Protein AF-A0A095Z3H2-F1 (afdb_monomer)

pLDDT: mean 83.35, std 12.94, range [44.88, 96.31]

Solvent-accessible surface area (backbone atoms only — not comparable to full-atom values): 5598 Å² total; per-residue (Å²): 133,89,87,75,60,80,89,75,53,52,74,70,56,50,52,50,49,53,48,51,51,51,53,60,51,66,71,57,73,70,40,39,52,88,78,50,71,77,64,49,61,56,102,84,32,67,41,20,63,66,22,40,36,30,27,77,90,70,50,75,43,60,24,29,44,39,94,90,45,42,31,33,84,86,73,45,78,54,74,63,66,46,28,34,37,80,60,78,83,76,86,127

Structure (mmCIF, N/CA/C/O backbone):
data_AF-A0A095Z3H2-F1
#
_entry.id   AF-A0A095Z3H2-F1
#
loop_
_atom_site.group_PDB
_atom_site.id
_atom_site.type_symbol
_atom_site.label_atom_id
_atom_site.label_alt_id
_atom_site.label_comp_id
_atom_site.label_asym_id
_atom_site.label_entity_id
_atom_site.label_seq_id
_atom_site.pdbx_PDB_ins_code
_atom_site.Cartn_x
_atom_site.Cartn_y
_atom_site.Cartn_z
_atom_site.occupancy
_atom_site.B_iso_or_equiv
_atom_site.auth_seq_id
_atom_site.auth_comp_id
_atom_site.auth_asym_id
_atom_site.auth_atom_id
_atom_site.pd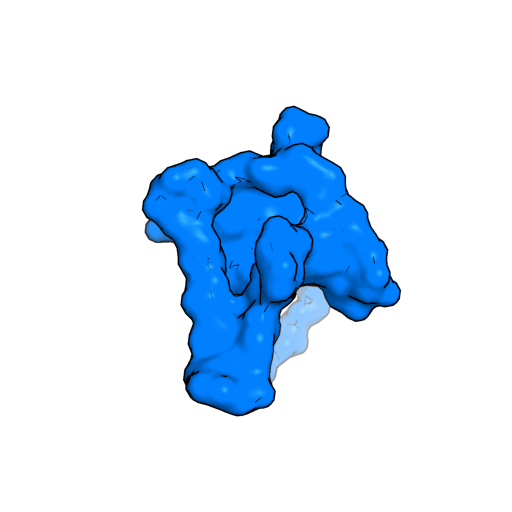bx_PDB_model_num
ATOM 1 N N . MET A 1 1 ? -22.437 -15.250 8.294 1.00 46.91 1 MET A N 1
ATOM 2 C CA . MET A 1 1 ? -21.987 -13.998 8.934 1.00 46.91 1 MET A CA 1
ATOM 3 C C . MET A 1 1 ? -23.204 -13.186 9.372 1.00 46.91 1 MET A C 1
ATOM 5 O O . MET A 1 1 ? -24.111 -13.013 8.569 1.00 46.91 1 MET A O 1
ATOM 9 N N . ASN A 1 2 ? -23.293 -12.780 10.643 1.00 53.00 2 ASN A N 1
ATOM 10 C CA . ASN A 1 2 ? -24.440 -12.025 11.165 1.00 53.00 2 ASN A CA 1
ATOM 11 C C . ASN A 1 2 ? -24.117 -10.529 11.035 1.00 53.00 2 ASN A C 1
ATOM 13 O O . ASN A 1 2 ? -23.360 -9.992 11.838 1.00 53.00 2 ASN A O 1
ATOM 17 N N . ILE A 1 3 ? -24.593 -9.895 9.965 1.00 65.75 3 ILE A N 1
ATOM 18 C CA . ILE A 1 3 ? -24.256 -8.502 9.650 1.00 65.75 3 ILE A CA 1
ATOM 19 C C . ILE A 1 3 ? -25.104 -7.592 10.546 1.00 65.75 3 ILE A C 1
ATOM 21 O O . ILE A 1 3 ? -26.321 -7.517 10.379 1.00 65.75 3 ILE A O 1
ATOM 25 N N . ARG A 1 4 ? -24.462 -6.924 11.509 1.00 79.12 4 ARG A N 1
ATOM 26 C CA . ARG A 1 4 ? -25.065 -5.858 12.325 1.00 79.12 4 ARG A CA 1
ATOM 27 C C . ARG A 1 4 ? -24.770 -4.508 11.696 1.00 79.12 4 ARG A C 1
ATOM 29 O O . ARG A 1 4 ? -23.692 -4.317 11.133 1.00 79.12 4 ARG A O 1
ATOM 36 N N . LYS A 1 5 ? -25.703 -3.566 11.790 1.00 84.94 5 LYS A N 1
ATOM 37 C CA . LYS A 1 5 ? -25.446 -2.210 11.310 1.00 84.94 5 LYS A CA 1
ATOM 38 C C . LYS A 1 5 ? -24.611 -1.450 12.335 1.00 84.94 5 LYS A C 1
ATOM 40 O O . LYS A 1 5 ? -24.712 -1.709 13.528 1.00 84.94 5 LYS A O 1
ATOM 45 N N . LEU A 1 6 ? -23.838 -0.465 11.874 1.00 81.50 6 LEU A N 1
ATOM 46 C CA . LEU A 1 6 ? -23.042 0.416 12.744 1.00 81.50 6 LEU A CA 1
ATOM 47 C C . LEU A 1 6 ? -23.886 1.086 13.843 1.00 81.50 6 LEU A C 1
ATOM 49 O O . LEU A 1 6 ? -23.413 1.253 14.961 1.00 81.50 6 LEU A O 1
ATOM 53 N N . GLU A 1 7 ? -25.141 1.421 13.532 1.00 88.75 7 GLU A N 1
ATOM 54 C CA . GLU A 1 7 ? -26.104 2.032 14.459 1.00 88.75 7 GLU A CA 1
ATOM 55 C C . GLU A 1 7 ? -26.536 1.119 15.619 1.00 88.75 7 GLU A C 1
ATOM 57 O O . GLU A 1 7 ? -27.042 1.616 16.623 1.00 88.75 7 GLU A O 1
ATOM 62 N N . ASP A 1 8 ? -26.299 -0.191 15.510 1.00 91.88 8 ASP A N 1
ATOM 63 C CA . ASP A 1 8 ? -26.678 -1.176 16.526 1.00 91.88 8 ASP A CA 1
ATOM 64 C C . ASP A 1 8 ? -25.602 -1.364 17.612 1.00 91.88 8 ASP A C 1
ATOM 66 O O . ASP A 1 8 ? -25.839 -2.076 18.590 1.00 91.88 8 ASP A O 1
ATOM 70 N N . PHE A 1 9 ? -24.416 -0.766 17.450 1.00 89.12 9 PHE A N 1
ATOM 71 C CA . PHE A 1 9 ? -23.307 -0.916 18.392 1.00 89.12 9 PHE A CA 1
ATOM 72 C C . PHE A 1 9 ? -23.330 0.170 19.469 1.00 89.12 9 PHE A C 1
ATOM 74 O O . PHE A 1 9 ? -23.461 1.364 19.188 1.00 89.12 9 PHE A O 1
ATOM 81 N N . SER A 1 10 ? -23.132 -0.236 20.722 1.00 93.75 10 SER A N 1
ATOM 82 C CA . SER A 1 10 ? -22.824 0.698 21.803 1.00 93.75 10 SER A CA 1
ATOM 83 C C . SER A 1 10 ? -21.464 1.369 21.586 1.00 93.75 10 SER A C 1
ATOM 85 O O . SER A 1 10 ? -20.598 0.881 20.855 1.00 93.75 10 SER A O 1
ATOM 87 N N . LYS A 1 11 ? -21.241 2.498 22.265 1.00 93.06 11 LYS A N 1
ATOM 88 C CA . LYS A 1 11 ? -19.957 3.207 22.226 1.00 93.06 11 LYS A CA 1
ATOM 89 C C . LYS A 1 11 ? -18.805 2.304 22.679 1.00 93.06 11 LYS A C 1
ATOM 91 O O . LYS A 1 11 ? -17.726 2.357 22.098 1.00 93.06 11 LYS A O 1
ATOM 96 N N . GLU A 1 12 ? -19.030 1.495 23.709 1.00 95.62 12 GLU A N 1
ATOM 97 C CA . GLU A 1 12 ? -18.048 0.560 24.252 1.00 95.62 12 GLU A CA 1
ATOM 98 C C . GLU A 1 12 ? -17.699 -0.538 23.237 1.00 95.62 12 GLU A C 1
ATOM 100 O O . GLU A 1 12 ? -16.519 -0.825 23.041 1.00 95.62 12 GLU A O 1
ATOM 105 N N . GLU A 1 13 ? -18.693 -1.091 22.534 1.00 91.94 13 GLU A N 1
ATOM 106 C CA . GLU A 1 13 ? -18.465 -2.081 21.473 1.00 91.94 13 GLU A CA 1
ATOM 107 C C . GLU A 1 13 ? -17.718 -1.481 20.274 1.00 91.94 13 GLU A C 1
ATOM 109 O O . GLU A 1 13 ? -16.809 -2.116 19.745 1.00 91.94 13 GLU A O 1
ATOM 114 N N . LEU A 1 14 ? -18.034 -0.243 19.877 1.00 88.75 14 LEU A N 1
ATOM 115 C CA . LEU A 1 14 ? -17.295 0.461 18.822 1.00 88.75 14 LEU A CA 1
ATOM 116 C C . LEU A 1 14 ? -15.831 0.698 19.208 1.00 88.75 14 LEU A C 1
ATOM 118 O O . LEU A 1 14 ? -14.943 0.551 18.373 1.00 88.75 14 LEU A O 1
ATOM 122 N N . ILE A 1 15 ? -15.557 1.052 20.468 1.00 89.44 15 ILE A N 1
ATOM 123 C CA . ILE A 1 15 ? -14.183 1.233 20.955 1.00 89.44 15 ILE A CA 1
ATOM 124 C C . ILE A 1 15 ? -13.408 -0.084 20.890 1.00 89.44 15 ILE A C 1
ATOM 126 O O . ILE A 1 15 ? -12.252 -0.076 20.469 1.00 89.44 15 ILE A O 1
ATOM 130 N N . GLU A 1 16 ? -14.017 -1.198 21.296 1.00 89.44 16 GLU A N 1
ATOM 131 C CA . GLU A 1 16 ? -13.363 -2.508 21.217 1.00 89.44 16 GLU A CA 1
ATOM 132 C C . GLU A 1 16 ? -13.138 -2.960 19.774 1.00 89.44 16 GLU A C 1
ATOM 134 O O . GLU A 1 16 ? -12.042 -3.418 19.460 1.00 89.44 16 GLU A O 1
ATOM 139 N N . LEU A 1 17 ? -14.093 -2.729 18.870 1.00 85.62 17 LEU A N 1
ATOM 140 C CA . LEU A 1 17 ? -13.898 -2.978 17.439 1.00 85.62 17 LEU A CA 1
ATOM 141 C C . LEU A 1 17 ? -12.729 -2.163 16.878 1.00 85.62 17 LEU A C 1
ATOM 143 O O . LEU A 1 17 ? -11.840 -2.717 16.245 1.00 85.62 17 LEU A O 1
ATOM 147 N N . ILE A 1 18 ? -12.666 -0.861 17.171 1.00 83.00 18 ILE A N 1
ATOM 148 C CA . ILE A 1 18 ? -11.562 -0.004 16.713 1.00 83.00 18 ILE A CA 1
ATOM 149 C C . ILE A 1 18 ? -10.217 -0.491 17.264 1.00 83.00 18 ILE A C 1
ATOM 151 O O . ILE A 1 18 ? -9.209 -0.423 16.565 1.00 83.00 18 ILE A O 1
ATOM 155 N N . LYS A 1 19 ? -10.162 -0.964 18.514 1.00 80.69 19 LYS A N 1
ATOM 156 C CA . LYS A 1 19 ? -8.929 -1.523 19.086 1.00 80.69 19 LYS A CA 1
ATOM 157 C C . LYS A 1 19 ? -8.511 -2.807 18.380 1.00 80.69 19 LYS A C 1
ATOM 159 O O . LYS A 1 19 ? -7.340 -2.922 18.040 1.00 80.69 19 LYS A O 1
ATOM 164 N N . GLN A 1 20 ? -9.450 -3.723 18.152 1.00 80.75 20 GLN A N 1
ATOM 165 C CA . GLN A 1 20 ? -9.197 -4.982 17.452 1.00 80.75 20 GLN A CA 1
ATOM 166 C C . GLN A 1 20 ? -8.695 -4.731 16.030 1.00 80.75 20 GLN A C 1
ATOM 168 O O . GLN A 1 20 ? -7.665 -5.278 15.651 1.00 80.75 20 GLN A O 1
ATOM 173 N N . GLU A 1 21 ? -9.340 -3.827 15.291 1.00 75.44 21 GLU A N 1
ATOM 174 C CA . GLU A 1 21 ? -8.893 -3.410 13.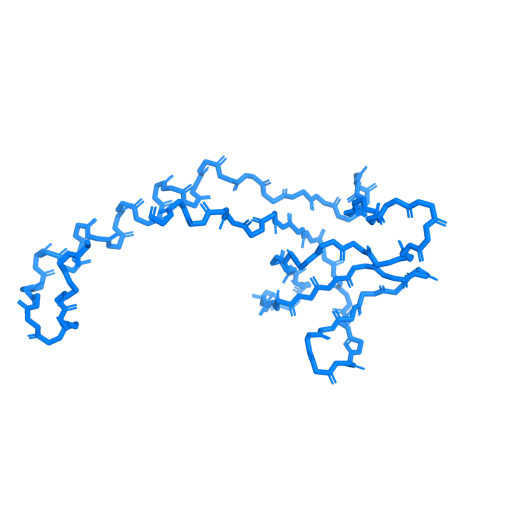957 1.00 75.44 21 GLU A CA 1
ATOM 175 C C . GLU A 1 21 ? -7.504 -2.765 14.003 1.00 75.44 21 GLU A C 1
ATOM 177 O O . GLU A 1 21 ? -6.629 -3.099 13.213 1.00 75.44 21 GLU A O 1
ATOM 182 N N . ARG A 1 22 ? -7.240 -1.879 14.973 1.00 71.56 22 ARG A N 1
ATOM 183 C CA . ARG A 1 22 ? -5.905 -1.281 15.139 1.00 71.56 22 ARG A CA 1
ATOM 184 C C . ARG A 1 22 ? -4.832 -2.316 15.445 1.00 71.56 22 ARG A C 1
ATOM 186 O O . ARG A 1 22 ? -3.710 -2.152 14.982 1.00 71.56 22 ARG A O 1
ATOM 193 N N . GLU A 1 23 ? -5.142 -3.328 16.244 1.00 73.56 23 GLU A N 1
ATOM 194 C CA . GLU A 1 23 ? -4.205 -4.391 16.600 1.00 73.56 23 GLU A CA 1
ATOM 195 C C . GLU A 1 23 ? -3.972 -5.349 15.426 1.00 73.56 23 GLU A C 1
ATOM 197 O O . GLU A 1 23 ? -2.828 -5.720 15.174 1.00 73.56 23 GLU A O 1
ATOM 202 N N . ALA A 1 24 ? -5.013 -5.661 14.649 1.00 68.56 24 ALA A N 1
ATOM 203 C CA . ALA A 1 24 ? -4.895 -6.396 13.393 1.00 68.56 24 ALA A CA 1
ATOM 204 C C . ALA A 1 24 ? -4.035 -5.627 12.374 1.00 68.56 24 ALA A C 1
ATOM 206 O O . ALA A 1 24 ? -3.091 -6.183 11.816 1.00 68.56 24 ALA A O 1
ATOM 207 N N . CYS A 1 25 ? -4.273 -4.323 12.211 1.00 64.88 25 CYS A N 1
ATOM 208 C CA . CYS A 1 25 ? -3.456 -3.458 11.362 1.00 64.88 25 CYS A CA 1
ATOM 209 C C . CYS A 1 25 ? -2.021 -3.296 11.884 1.00 64.88 25 CYS A C 1
ATOM 211 O O . CYS A 1 25 ? -1.101 -3.182 11.086 1.00 64.88 25 CYS A O 1
ATOM 213 N N . ALA A 1 26 ? -1.794 -3.310 13.203 1.00 63.75 26 ALA A N 1
ATOM 214 C CA . ALA A 1 26 ? -0.452 -3.201 13.784 1.00 63.75 26 ALA A CA 1
ATOM 215 C C . ALA A 1 26 ? 0.431 -4.429 13.506 1.00 63.75 26 ALA A C 1
ATOM 217 O O . ALA A 1 26 ? 1.654 -4.332 13.604 1.00 63.75 26 ALA A O 1
ATOM 218 N N . GLN A 1 27 ? -0.169 -5.574 13.170 1.00 67.56 27 GLN A N 1
ATOM 219 C CA . GLN A 1 27 ? 0.572 -6.759 12.734 1.00 67.56 27 GLN A CA 1
ATOM 220 C C . GLN A 1 27 ? 1.055 -6.642 11.282 1.00 67.56 27 GLN A C 1
ATOM 222 O O . GLN A 1 27 ? 1.989 -7.344 10.893 1.00 67.56 27 GLN A O 1
ATOM 227 N N . LEU A 1 28 ? 0.459 -5.747 10.491 1.00 72.75 28 LEU A N 1
ATOM 228 C CA . LEU A 1 28 ? 0.864 -5.471 9.122 1.00 72.75 28 LEU A CA 1
ATOM 229 C C . LEU A 1 28 ? 1.896 -4.339 9.127 1.00 72.75 28 LEU A C 1
ATOM 231 O O . LEU A 1 28 ? 1.582 -3.185 9.406 1.00 72.75 28 LEU A O 1
ATOM 235 N N . VAL A 1 29 ? 3.150 -4.676 8.831 1.00 82.19 29 VAL A N 1
ATOM 236 C CA . VAL A 1 29 ? 4.234 -3.692 8.715 1.00 82.19 29 VAL A CA 1
ATOM 237 C C . VAL A 1 29 ? 4.264 -3.172 7.276 1.00 82.19 29 VAL A C 1
ATOM 239 O O . VAL A 1 29 ? 4.494 -3.978 6.372 1.00 82.19 29 VAL A O 1
ATOM 242 N N . PRO A 1 30 ? 4.033 -1.863 7.039 1.00 87.94 30 PRO A N 1
ATOM 243 C CA . PRO A 1 30 ? 4.157 -1.281 5.709 1.00 87.94 30 PRO A CA 1
ATOM 244 C C . PRO A 1 30 ? 5.550 -1.516 5.135 1.00 87.94 30 PRO A C 1
ATOM 246 O O . PRO A 1 30 ? 6.555 -1.318 5.818 1.00 87.94 30 PRO A O 1
ATOM 249 N N . ILE A 1 31 ? 5.601 -1.927 3.875 1.00 91.12 31 ILE A N 1
ATOM 250 C CA . ILE A 1 31 ? 6.833 -2.253 3.161 1.00 91.12 31 ILE A CA 1
ATOM 251 C C . ILE A 1 31 ? 7.246 -1.027 2.363 1.00 91.12 31 ILE A C 1
ATOM 253 O O . ILE A 1 31 ? 6.437 -0.502 1.601 1.00 91.12 31 ILE A O 1
ATOM 257 N N . SER A 1 32 ? 8.482 -0.558 2.537 1.00 93.88 32 SER A N 1
ATOM 258 C CA . SER A 1 32 ? 8.986 0.583 1.767 1.00 93.88 32 SER A CA 1
ATOM 259 C C . SER A 1 32 ? 9.061 0.244 0.277 1.00 93.88 32 SER A C 1
ATOM 261 O O . SER A 1 32 ? 9.513 -0.844 -0.091 1.00 93.88 32 SER A O 1
ATOM 263 N N . VAL A 1 33 ? 8.674 1.190 -0.584 1.00 93.62 33 VAL A N 1
ATOM 264 C CA . VAL A 1 33 ? 8.794 1.034 -2.046 1.00 93.62 33 VAL A CA 1
ATOM 265 C C . VAL A 1 33 ? 10.250 0.890 -2.504 1.00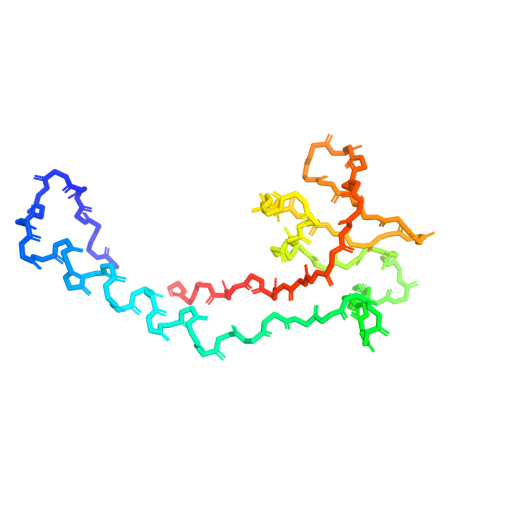 93.62 33 VAL A C 1
ATOM 267 O O . VAL A 1 33 ? 10.502 0.262 -3.530 1.00 93.62 33 VAL A O 1
ATOM 270 N N . ASP A 1 34 ? 11.202 1.413 -1.724 1.00 91.81 34 ASP A N 1
ATOM 271 C CA . ASP A 1 34 ? 12.642 1.274 -1.976 1.00 91.81 34 ASP A CA 1
ATOM 272 C C . ASP A 1 34 ? 13.167 -0.112 -1.580 1.00 91.81 34 ASP A C 1
ATOM 274 O O . ASP A 1 34 ? 14.158 -0.595 -2.130 1.00 91.81 34 ASP A O 1
ATOM 278 N N . GLU A 1 35 ? 12.523 -0.751 -0.599 1.00 90.94 35 GLU A N 1
ATOM 279 C CA . GLU A 1 35 ? 12.878 -2.098 -0.152 1.00 90.94 35 GLU A CA 1
ATOM 280 C C . GLU A 1 35 ? 12.361 -3.142 -1.138 1.00 90.94 35 GLU A C 1
ATOM 282 O O . GLU A 1 35 ? 13.095 -4.051 -1.538 1.00 90.94 35 GLU A O 1
ATOM 287 N N . ARG A 1 36 ? 11.082 -3.030 -1.515 1.00 90.00 36 ARG A N 1
ATOM 288 C CA . ARG A 1 36 ? 10.418 -3.996 -2.384 1.00 90.00 36 ARG A CA 1
ATOM 289 C C . ARG A 1 36 ? 9.171 -3.398 -3.019 1.00 90.00 36 ARG A C 1
ATOM 291 O O . ARG A 1 36 ? 8.396 -2.717 -2.356 1.00 90.00 36 ARG A O 1
ATOM 298 N N . LEU A 1 37 ? 8.922 -3.762 -4.272 1.00 90.81 37 LEU A N 1
ATOM 299 C CA . LEU A 1 37 ? 7.679 -3.459 -4.983 1.00 90.81 37 LEU A CA 1
ATOM 300 C C . LEU A 1 37 ? 6.713 -4.657 -4.914 1.00 90.81 37 LEU A C 1
ATOM 302 O O . LEU A 1 37 ? 7.182 -5.797 -4.815 1.00 90.81 37 LEU A O 1
ATOM 306 N N . PRO A 1 38 ? 5.388 -4.438 -4.967 1.00 89.50 38 PRO A N 1
ATOM 307 C CA . PRO A 1 38 ? 4.420 -5.522 -5.087 1.00 89.50 38 PRO A CA 1
ATOM 308 C C . PRO A 1 38 ? 4.715 -6.388 -6.319 1.00 89.50 38 PRO A C 1
ATOM 310 O O . PRO A 1 38 ? 5.085 -5.879 -7.379 1.00 89.50 38 PRO A O 1
ATOM 313 N N . GLU A 1 39 ? 4.572 -7.703 -6.182 1.00 81.94 39 GLU A N 1
ATOM 314 C CA . GLU A 1 39 ? 4.860 -8.633 -7.275 1.00 81.94 39 GLU A CA 1
ATOM 315 C C . GLU A 1 39 ? 3.746 -8.598 -8.323 1.00 81.94 39 GLU A C 1
ATOM 317 O O . GLU A 1 39 ? 2.563 -8.580 -7.989 1.00 81.94 39 GLU A O 1
ATOM 322 N N . ALA A 1 40 ? 4.132 -8.597 -9.600 1.00 69.25 40 ALA A N 1
ATOM 323 C CA . ALA A 1 40 ? 3.191 -8.706 -10.705 1.00 69.25 40 ALA A CA 1
ATOM 324 C C . ALA A 1 40 ? 2.562 -10.109 -10.748 1.00 69.25 40 ALA A C 1
ATOM 326 O O . ALA A 1 40 ? 3.244 -11.114 -10.520 1.00 69.25 40 ALA A O 1
ATOM 327 N N . MET A 1 41 ? 1.277 -10.183 -11.098 1.00 59.47 41 MET A N 1
ATOM 328 C CA . MET A 1 41 ? 0.502 -11.424 -11.179 1.00 59.47 41 MET A CA 1
ATOM 329 C C . MET A 1 41 ? 0.879 -12.270 -12.416 1.00 59.47 41 MET A C 1
ATOM 331 O O . MET A 1 41 ? 0.113 -12.452 -13.365 1.00 59.47 41 MET A O 1
ATOM 335 N N . GLY A 1 42 ? 2.086 -12.839 -12.390 1.00 54.56 42 GLY A N 1
ATOM 336 C CA . GLY A 1 42 ? 2.584 -13.817 -13.358 1.00 54.56 42 GLY A CA 1
ATOM 337 C C . GLY A 1 42 ? 3.014 -13.248 -14.718 1.00 54.56 42 GLY A C 1
ATOM 338 O O . GLY A 1 42 ? 2.874 -12.069 -15.020 1.00 54.56 42 GLY A O 1
ATOM 339 N N . GLU A 1 43 ? 3.530 -14.123 -15.590 1.00 54.84 43 GLU A N 1
ATOM 340 C CA . GLU A 1 43 ? 4.185 -13.759 -16.867 1.00 54.84 43 GLU A CA 1
ATOM 341 C C . GLU A 1 43 ? 3.301 -12.997 -17.879 1.00 54.84 43 GLU A C 1
ATOM 343 O O . GLU A 1 43 ? 3.801 -12.519 -18.897 1.00 54.84 43 GLU A O 1
ATOM 348 N N . ARG A 1 44 ? 1.983 -12.911 -17.649 1.00 56.69 44 ARG A N 1
ATOM 349 C CA . ARG A 1 44 ? 1.011 -12.305 -18.579 1.00 56.69 44 ARG A CA 1
ATOM 350 C C . ARG A 1 44 ? 0.279 -11.083 -18.034 1.00 56.69 44 ARG A C 1
ATOM 352 O O . ARG A 1 44 ? -0.427 -10.449 -18.816 1.00 56.69 44 ARG A O 1
ATOM 359 N N . ASN A 1 45 ? 0.426 -10.757 -16.751 1.00 63.12 45 ASN A N 1
ATOM 360 C CA . ASN A 1 45 ? -0.170 -9.563 -16.167 1.00 63.12 45 ASN A CA 1
ATOM 361 C C . ASN A 1 45 ? 0.949 -8.694 -15.577 1.00 63.12 45 ASN A C 1
ATOM 363 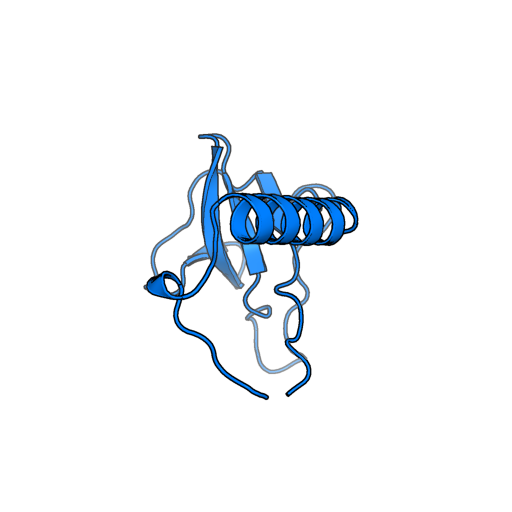O O . ASN A 1 45 ? 1.540 -9.088 -14.577 1.00 63.12 45 ASN A O 1
ATOM 367 N N . PRO A 1 46 ? 1.272 -7.535 -16.181 1.00 69.62 46 PRO A N 1
ATOM 368 C CA . PRO A 1 46 ? 2.287 -6.640 -15.634 1.00 69.62 46 PRO A CA 1
ATOM 369 C C . PRO A 1 46 ? 1.815 -5.922 -14.359 1.00 69.62 46 PRO A C 1
ATOM 371 O O . PRO A 1 46 ? 2.580 -5.132 -13.813 1.00 69.62 46 PRO A O 1
ATOM 374 N N . TRP A 1 47 ? 0.567 -6.139 -13.930 1.00 79.44 47 TRP A N 1
ATOM 375 C CA . TRP A 1 47 ? -0.027 -5.520 -12.750 1.00 79.44 47 TRP A CA 1
ATOM 376 C C . TRP A 1 47 ? 0.208 -6.378 -11.518 1.00 79.44 47 TRP A C 1
ATOM 378 O O . TRP A 1 47 ? 0.014 -7.599 -11.555 1.00 79.44 47 TRP A O 1
ATOM 388 N N . SER A 1 48 ? 0.601 -5.725 -10.429 1.00 85.19 48 SER A N 1
ATOM 389 C CA . SER A 1 48 ? 0.457 -6.312 -9.104 1.00 85.19 48 SER A CA 1
ATOM 390 C C . SER A 1 48 ? -1.010 -6.441 -8.710 1.00 85.19 48 SER A C 1
ATOM 392 O O . SER A 1 48 ? -1.890 -5.844 -9.332 1.00 85.19 48 SER A O 1
ATOM 394 N N . ASP A 1 49 ? -1.253 -7.172 -7.627 1.00 86.81 49 ASP A N 1
ATOM 395 C CA . ASP A 1 49 ? -2.510 -7.048 -6.896 1.00 86.81 49 ASP A CA 1
ATOM 396 C C . ASP A 1 49 ? -2.709 -5.635 -6.354 1.00 86.81 49 ASP A C 1
ATOM 398 O O . ASP A 1 49 ? -1.749 -4.866 -6.191 1.00 86.81 49 ASP A O 1
ATOM 402 N N . ASP A 1 50 ? -3.969 -5.329 -6.050 1.00 89.38 50 ASP A N 1
ATOM 403 C CA . ASP A 1 50 ? -4.328 -4.126 -5.320 1.00 89.38 50 ASP A CA 1
ATOM 404 C C . ASP A 1 50 ? -3.727 -4.185 -3.912 1.00 89.38 50 ASP A C 1
ATOM 406 O O . ASP A 1 50 ? -3.867 -5.154 -3.159 1.00 89.38 50 ASP A O 1
ATOM 410 N N . VAL A 1 51 ? -3.056 -3.101 -3.555 1.00 91.50 51 VAL A N 1
ATOM 411 C CA . VAL A 1 51 ? -2.427 -2.880 -2.261 1.00 91.50 51 VAL A CA 1
ATOM 412 C C . VAL A 1 51 ? -2.887 -1.539 -1.703 1.00 91.50 51 VAL A C 1
ATOM 414 O O . VAL A 1 51 ? -3.356 -0.656 -2.425 1.00 91.50 51 VAL A O 1
ATOM 417 N N . ILE A 1 52 ? -2.746 -1.370 -0.393 1.00 92.69 52 ILE A N 1
ATOM 418 C CA . ILE A 1 52 ? -2.876 -0.061 0.242 1.00 92.69 52 ILE A CA 1
ATOM 419 C C . ILE A 1 52 ? -1.533 0.647 0.081 1.00 92.69 52 ILE A C 1
ATOM 421 O O . ILE A 1 52 ? -0.523 0.148 0.567 1.00 92.69 52 ILE A O 1
ATOM 425 N N . VAL A 1 53 ? -1.513 1.796 -0.584 1.00 94.75 53 VAL A N 1
ATOM 426 C CA . VAL A 1 53 ? -0.319 2.609 -0.846 1.00 94.75 53 VAL A CA 1
ATOM 427 C C . VAL A 1 53 ? -0.352 3.844 0.039 1.00 94.75 53 VAL A C 1
ATOM 429 O O . VAL A 1 53 ? -1.370 4.526 0.091 1.00 94.75 53 VAL A O 1
ATOM 432 N N . TYR A 1 54 ? 0.757 4.147 0.706 1.00 94.44 54 TYR A N 1
ATOM 433 C CA . TYR A 1 54 ? 0.946 5.350 1.515 1.00 94.44 54 TYR A CA 1
ATOM 434 C C . TYR A 1 54 ? 1.849 6.338 0.791 1.00 94.44 54 TYR A C 1
ATOM 436 O O . TYR A 1 54 ? 2.911 5.954 0.297 1.00 94.44 54 TYR A O 1
ATOM 444 N N . THR A 1 55 ? 1.481 7.613 0.786 1.00 95.56 55 THR A N 1
ATOM 445 C CA . THR A 1 55 ? 2.252 8.684 0.142 1.00 95.56 55 THR A CA 1
ATOM 446 C C . THR A 1 55 ? 3.025 9.522 1.160 1.00 95.56 55 THR A C 1
ATOM 448 O O . THR A 1 55 ? 2.769 9.475 2.365 1.00 95.56 55 THR 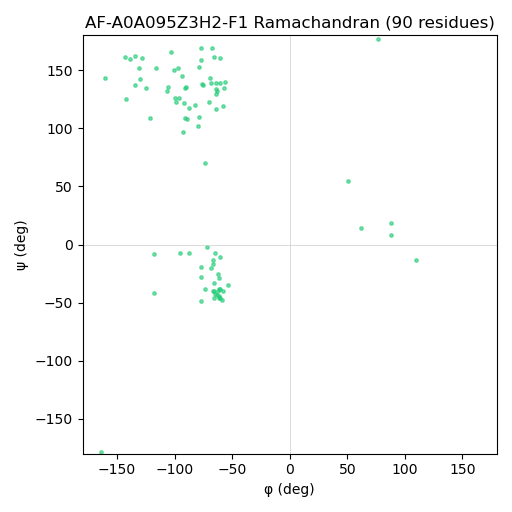A O 1
ATOM 451 N N . GLU A 1 56 ? 3.977 10.324 0.683 1.00 94.69 56 GLU A N 1
ATOM 452 C CA . GLU A 1 56 ? 4.740 11.259 1.523 1.00 94.69 56 GLU A CA 1
ATOM 453 C C . GLU A 1 56 ? 3.848 12.323 2.194 1.00 94.69 56 GLU A C 1
ATOM 455 O O . GLU A 1 56 ? 4.143 12.767 3.305 1.00 94.69 56 GLU A O 1
ATOM 460 N N . SER A 1 57 ? 2.720 12.694 1.570 1.00 93.19 57 SER A N 1
ATOM 461 C CA . SER A 1 57 ? 1.728 13.605 2.165 1.00 93.19 57 SER A CA 1
ATOM 462 C C . SER A 1 57 ? 1.008 13.008 3.380 1.00 93.19 57 SER A C 1
ATOM 464 O O . SER A 1 57 ? 0.371 13.747 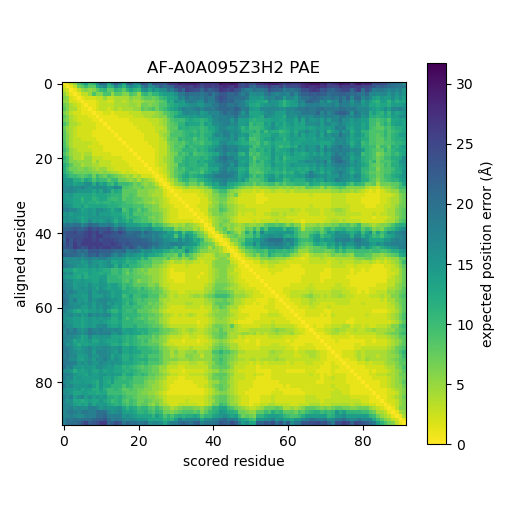4.133 1.00 93.19 57 SER A O 1
ATOM 466 N N . GLY A 1 58 ? 1.129 11.694 3.599 1.00 89.19 58 GLY A N 1
ATOM 467 C CA . GLY A 1 58 ? 0.405 10.948 4.624 1.00 89.19 58 GLY A CA 1
ATOM 468 C C . GLY A 1 58 ? -0.960 10.436 4.162 1.00 89.19 58 GLY A C 1
ATOM 469 O O . GLY A 1 58 ? -1.711 9.913 4.988 1.00 89.19 58 GLY A O 1
ATOM 470 N N . ASP A 1 59 ? -1.281 10.568 2.872 1.00 89.94 59 ASP A N 1
ATOM 471 C CA . ASP A 1 59 ? -2.492 9.998 2.287 1.00 89.94 59 ASP A CA 1
ATOM 472 C C . ASP A 1 59 ? -2.330 8.488 2.064 1.00 89.94 59 ASP A C 1
ATOM 474 O O . ASP A 1 59 ? -1.217 7.951 2.008 1.00 89.94 59 ASP A O 1
ATOM 478 N N . CYS A 1 60 ? -3.461 7.788 1.954 1.00 91.19 60 CYS A N 1
ATOM 479 C CA . CYS A 1 60 ? -3.477 6.385 1.563 1.00 91.19 60 CYS A CA 1
ATOM 480 C C . CYS A 1 60 ? -4.477 6.121 0.437 1.00 91.19 60 CYS A C 1
ATOM 482 O O . CYS A 1 60 ? -5.570 6.689 0.401 1.00 91.19 60 CYS A O 1
ATOM 484 N N . HIS A 1 61 ? -4.084 5.238 -0.476 1.00 92.81 61 HIS A N 1
ATOM 485 C CA . HIS A 1 61 ? -4.823 4.894 -1.684 1.00 92.81 61 HIS A CA 1
ATOM 486 C C . HIS A 1 61 ? -4.925 3.379 -1.817 1.00 92.81 61 HIS A C 1
ATOM 488 O O . HIS A 1 61 ? -4.041 2.654 -1.372 1.00 92.81 61 HIS A O 1
ATOM 494 N N . VAL A 1 62 ? -5.979 2.903 -2.476 1.00 93.69 62 VAL A N 1
ATOM 495 C CA . VAL A 1 62 ? -5.988 1.551 -3.046 1.00 93.69 62 VAL A CA 1
ATOM 496 C C . VAL A 1 62 ? -5.497 1.660 -4.485 1.00 93.69 62 VAL A C 1
ATOM 498 O O . VAL A 1 62 ? -6.086 2.411 -5.272 1.00 93.69 62 VAL A O 1
ATOM 501 N N . GLY A 1 63 ? -4.423 0.942 -4.806 1.00 93.50 63 GLY A N 1
ATOM 502 C CA . GLY A 1 63 ? -3.798 0.970 -6.125 1.00 93.50 63 GLY A CA 1
ATOM 503 C C . GLY A 1 63 ? -2.846 -0.196 -6.363 1.00 93.50 63 GLY A C 1
ATOM 504 O O . GLY A 1 63 ? -2.668 -1.051 -5.497 1.00 93.50 63 GLY A O 1
ATOM 505 N N . CYS A 1 64 ? -2.219 -0.217 -7.535 1.00 93.44 64 CYS A N 1
ATOM 506 C CA . CYS A 1 64 ? -1.310 -1.272 -7.967 1.00 93.44 64 CYS A CA 1
ATOM 507 C C . CYS A 1 64 ? -0.032 -0.693 -8.590 1.00 93.44 64 CYS A C 1
ATOM 509 O O . CYS A 1 64 ? 0.027 0.477 -8.980 1.00 93.44 64 CYS A O 1
ATOM 511 N N . PHE A 1 65 ? 1.005 -1.523 -8.673 1.00 92.56 65 PHE A N 1
ATOM 512 C CA . PHE A 1 65 ? 2.245 -1.193 -9.362 1.00 92.56 65 PHE A CA 1
ATOM 513 C C . PHE A 1 65 ? 2.254 -1.833 -10.754 1.00 92.56 65 PHE A C 1
ATOM 515 O O . PHE A 1 65 ? 2.071 -3.045 -10.899 1.00 92.56 65 PHE A O 1
ATOM 522 N N . VAL A 1 66 ? 2.471 -1.020 -11.788 1.00 88.75 66 VAL A N 1
ATOM 523 C CA . VAL A 1 66 ? 2.438 -1.429 -13.193 1.00 88.75 66 VAL A CA 1
ATOM 524 C C . VAL A 1 66 ? 3.510 -0.710 -13.989 1.00 88.75 66 VAL A C 1
ATOM 526 O O . VAL A 1 66 ? 3.540 0.509 -14.063 1.00 88.75 66 VAL A O 1
ATOM 529 N N . GLY A 1 67 ? 4.358 -1.471 -14.682 1.00 83.06 67 GLY A N 1
ATOM 530 C CA . GLY A 1 67 ? 5.226 -0.901 -15.718 1.00 83.06 67 GLY A CA 1
ATOM 531 C C . GLY A 1 67 ? 6.233 0.153 -15.234 1.00 83.06 67 GLY A C 1
ATOM 532 O O . GLY A 1 67 ? 6.830 0.815 -16.076 1.00 83.06 67 GLY A O 1
ATOM 533 N N . GLY A 1 68 ? 6.453 0.273 -13.920 1.00 86.00 68 GLY A N 1
ATOM 534 C CA . GLY A 1 68 ? 7.294 1.309 -13.313 1.00 86.00 68 GLY A CA 1
ATOM 535 C C . GLY A 1 68 ? 6.518 2.364 -12.521 1.00 86.00 68 GLY A C 1
ATOM 536 O O . GLY A 1 68 ? 7.138 3.077 -11.736 1.00 86.00 68 GLY A O 1
ATOM 537 N N . ASP A 1 69 ? 5.196 2.415 -12.675 1.00 90.88 69 ASP A N 1
ATOM 538 C CA . ASP A 1 69 ? 4.335 3.459 -12.126 1.00 90.88 69 ASP A CA 1
ATOM 539 C C . ASP A 1 69 ? 3.339 2.895 -11.102 1.00 90.88 69 ASP A C 1
ATOM 541 O O . ASP A 1 69 ? 2.934 1.729 -11.158 1.00 90.88 69 ASP A O 1
ATOM 545 N N . TRP A 1 70 ? 2.945 3.739 -10.150 1.00 93.88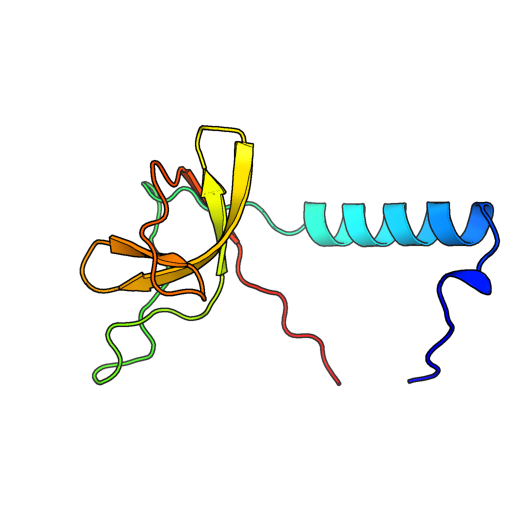 70 TRP A N 1
ATOM 546 C CA . TRP A 1 70 ? 1.901 3.443 -9.172 1.00 93.88 70 TRP A CA 1
ATOM 547 C C . TRP A 1 70 ? 0.595 4.081 -9.615 1.00 93.88 70 TRP A C 1
ATOM 549 O O . TRP A 1 70 ? 0.546 5.295 -9.787 1.00 93.88 70 TRP A O 1
ATOM 559 N N . ILE A 1 71 ? -0.454 3.276 -9.768 1.00 94.19 71 ILE A N 1
ATOM 560 C CA . ILE A 1 71 ? -1.739 3.711 -10.319 1.00 94.19 71 ILE A CA 1
ATOM 561 C C . ILE A 1 71 ? -2.856 3.382 -9.328 1.00 94.19 71 ILE A C 1
ATOM 563 O O . ILE A 1 71 ? -2.903 2.281 -8.780 1.00 94.19 71 ILE A O 1
ATOM 567 N N . ASP A 1 72 ? -3.761 4.326 -9.082 1.00 93.00 72 ASP A N 1
ATOM 568 C CA . ASP A 1 72 ? -4.946 4.092 -8.258 1.00 93.00 72 ASP A CA 1
ATOM 569 C C . ASP A 1 72 ? -6.037 3.310 -9.017 1.00 93.00 72 ASP A C 1
ATOM 571 O O . ASP A 1 72 ? -6.005 3.139 -10.237 1.00 93.00 72 ASP A O 1
ATOM 575 N N . HIS A 1 73 ? -7.064 2.848 -8.303 1.00 84.00 73 HIS A N 1
ATOM 576 C CA . HIS A 1 73 ? -8.182 2.116 -8.917 1.00 84.00 73 HIS A CA 1
ATOM 577 C C . HIS A 1 73 ? -9.036 2.943 -9.907 1.00 84.00 73 HIS A C 1
ATOM 579 O O . HIS A 1 73 ? -9.931 2.400 -10.561 1.00 84.00 73 HIS A O 1
ATOM 585 N N . HIS A 1 74 ? -8.797 4.252 -10.018 1.00 85.62 74 HIS A N 1
ATOM 586 C CA . HIS A 1 74 ? -9.418 5.130 -11.007 1.00 85.62 74 HIS A CA 1
ATOM 587 C C . HIS A 1 74 ? -8.552 5.316 -12.264 1.00 85.62 74 HIS A C 1
ATOM 589 O O . HIS A 1 74 ? -9.036 5.881 -13.248 1.00 85.62 74 HIS A O 1
ATOM 595 N N . GLY A 1 75 ? -7.317 4.808 -12.266 1.00 86.81 75 GLY A N 1
ATOM 596 C CA . GLY A 1 75 ? -6.376 4.921 -13.375 1.00 86.81 75 GLY A CA 1
ATOM 597 C C . GLY A 1 75 ? -5.514 6.185 -13.340 1.00 86.81 75 GLY A C 1
ATOM 598 O O . GLY A 1 75 ? -4.991 6.564 -14.387 1.00 86.81 75 GLY A O 1
ATOM 599 N N . PHE A 1 76 ? -5.393 6.852 -12.189 1.00 92.00 76 PHE A N 1
ATOM 600 C CA . PHE A 1 76 ? -4.526 8.018 -12.005 1.00 92.00 76 PHE A CA 1
ATOM 601 C C . PHE A 1 76 ? -3.221 7.65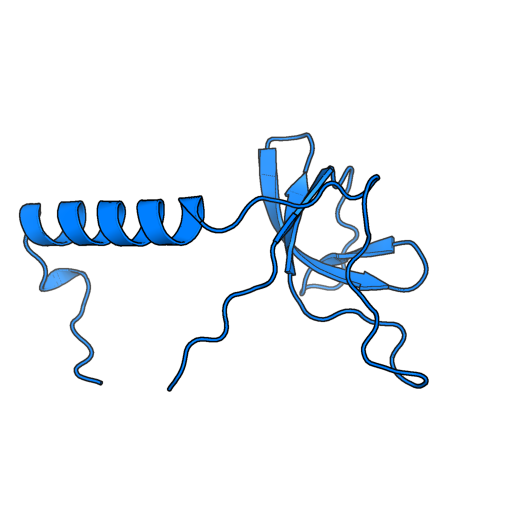2 -11.302 1.00 92.00 76 PHE A C 1
ATOM 603 O O . PHE A 1 76 ? -3.187 6.746 -10.470 1.00 92.00 76 PHE A O 1
ATOM 610 N N . ASP A 1 77 ? -2.161 8.399 -11.609 1.00 95.25 77 ASP A N 1
ATOM 611 C CA . ASP A 1 77 ? -0.862 8.238 -10.962 1.00 95.25 77 ASP A CA 1
ATOM 612 C C . ASP A 1 77 ? -0.953 8.567 -9.464 1.00 95.25 77 ASP A C 1
ATOM 614 O O . ASP A 1 77 ? -1.503 9.596 -9.059 1.00 95.25 77 ASP A O 1
ATOM 618 N N . ILE A 1 78 ? -0.372 7.702 -8.636 1.00 94.94 78 ILE A N 1
ATOM 619 C CA . ILE A 1 78 ? -0.162 7.950 -7.211 1.00 94.94 78 ILE A CA 1
ATOM 620 C C . ILE A 1 78 ? 1.199 8.630 -7.061 1.00 94.94 78 ILE A C 1
ATOM 622 O O . ILE A 1 78 ? 2.249 8.006 -7.222 1.00 94.94 78 ILE A O 1
ATOM 626 N N . GLU A 1 79 ? 1.190 9.923 -6.745 1.00 95.31 79 GLU A N 1
ATOM 627 C CA . GLU A 1 79 ? 2.414 10.709 -6.587 1.00 95.31 79 GLU A CA 1
ATOM 628 C C . GLU A 1 79 ? 3.123 10.422 -5.250 1.00 95.31 79 GLU A C 1
ATOM 630 O O . GLU A 1 79 ? 2.502 10.364 -4.189 1.00 95.31 79 GLU A O 1
ATOM 635 N N . ASN A 1 80 ? 4.455 10.312 -5.297 1.00 95.56 80 ASN A N 1
ATOM 636 C CA . ASN A 1 80 ? 5.343 10.133 -4.136 1.00 95.56 80 ASN A CA 1
ATOM 637 C C . ASN A 1 80 ? 4.930 8.988 -3.178 1.00 95.56 80 ASN A C 1
ATOM 639 O O . ASN A 1 80 ? 4.758 9.220 -1.973 1.00 95.56 80 ASN A O 1
ATOM 643 N N . PRO A 1 81 ? 4.764 7.749 -3.680 1.00 95.88 81 PRO A N 1
ATOM 644 C CA . PRO A 1 81 ? 4.487 6.593 -2.838 1.00 95.88 81 PRO A CA 1
ATOM 645 C C . PRO A 1 81 ? 5.717 6.267 -1.983 1.00 95.88 81 PRO A C 1
ATOM 647 O O . PRO A 1 81 ? 6.850 6.325 -2.452 1.00 95.88 81 PRO A O 1
ATOM 650 N N . THR A 1 82 ? 5.494 5.922 -0.718 1.00 96.31 82 THR A N 1
ATOM 651 C CA . THR A 1 82 ? 6.562 5.637 0.256 1.00 96.31 82 THR A CA 1
ATOM 652 C C . THR A 1 82 ? 6.508 4.206 0.762 1.00 96.31 82 THR A C 1
ATOM 654 O O . THR A 1 82 ? 7.546 3.561 0.888 1.00 96.31 82 THR A O 1
ATOM 657 N N . HIS A 1 83 ? 5.308 3.690 1.037 1.00 95.44 83 HIS A N 1
ATOM 658 C CA . HIS A 1 83 ? 5.111 2.343 1.558 1.00 95.44 83 HIS A CA 1
ATOM 659 C C . HIS A 1 83 ? 3.861 1.709 0.968 1.00 95.44 83 HIS A C 1
ATOM 661 O O . HIS A 1 83 ? 2.954 2.406 0.518 1.00 95.44 83 HIS A O 1
ATOM 667 N N . TRP A 1 84 ? 3.778 0.387 1.046 1.00 93.94 84 TRP A N 1
ATOM 668 C CA . TRP A 1 84 ? 2.580 -0.350 0.686 1.00 93.94 84 TRP A CA 1
ATOM 669 C C . TRP A 1 84 ? 2.278 -1.485 1.666 1.00 93.94 84 TRP A C 1
ATOM 671 O O . TRP A 1 84 ? 3.149 -1.956 2.401 1.00 93.94 84 TRP A O 1
ATOM 681 N N . LEU A 1 85 ? 1.022 -1.921 1.670 1.00 91.62 85 LEU A N 1
ATOM 682 C CA . LEU A 1 85 ? 0.520 -3.046 2.448 1.00 91.62 85 LEU A CA 1
ATOM 683 C C . LEU A 1 85 ? -0.371 -3.942 1.585 1.00 91.62 85 LEU A C 1
ATOM 685 O O . LEU A 1 85 ? -1.220 -3.416 0.863 1.00 91.62 85 LEU A O 1
ATOM 689 N N . PRO A 1 86 ? -0.240 -5.278 1.676 1.00 88.31 86 PRO A N 1
ATOM 690 C CA . PRO A 1 86 ? -1.196 -6.171 1.037 1.00 88.31 86 PRO A CA 1
ATOM 691 C C . PRO A 1 86 ? -2.596 -5.932 1.609 1.00 88.31 86 PRO A C 1
ATOM 693 O O . PRO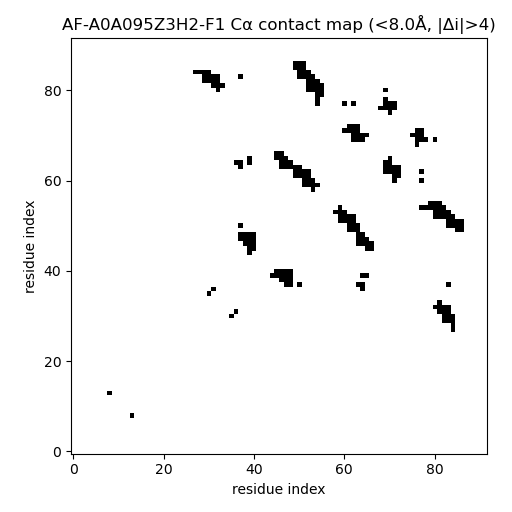 A 1 86 ? -2.754 -5.756 2.821 1.00 88.31 86 PRO A O 1
ATOM 696 N N . ILE A 1 87 ? -3.613 -5.938 0.746 1.00 84.81 87 ILE A N 1
ATOM 697 C CA . ILE A 1 87 ? -5.002 -5.932 1.206 1.00 84.81 87 ILE A CA 1
ATOM 698 C C . ILE A 1 87 ? -5.279 -7.302 1.841 1.00 84.81 87 ILE A C 1
ATOM 700 O O . ILE A 1 87 ? -5.075 -8.320 1.178 1.00 84.81 87 ILE A O 1
ATOM 704 N N . PRO A 1 88 ? -5.702 -7.366 3.116 1.00 73.75 88 PRO A N 1
ATOM 705 C CA . PRO A 1 88 ? -5.969 -8.639 3.768 1.00 73.75 88 PRO A CA 1
ATOM 706 C C . PRO A 1 88 ? -7.123 -9.367 3.072 1.00 73.75 88 PRO A C 1
ATOM 708 O O . PRO A 1 88 ? -8.182 -8.785 2.827 1.00 73.75 88 PRO A O 1
ATOM 711 N N . GLU A 1 89 ? -6.927 -10.653 2.777 1.00 68.88 89 GLU A N 1
ATOM 712 C CA . GLU A 1 89 ? -8.004 -11.518 2.302 1.00 68.88 89 GLU A CA 1
ATOM 713 C C . GLU A 1 89 ? -9.055 -11.648 3.411 1.00 68.88 89 GLU A C 1
ATOM 715 O O . GLU A 1 89 ? -8.783 -12.151 4.502 1.00 68.88 89 GLU A O 1
ATOM 720 N N . ILE A 1 90 ? -10.270 -11.170 3.147 1.00 65.31 90 ILE A N 1
ATOM 721 C CA . ILE A 1 90 ? -11.397 -11.398 4.049 1.00 65.31 90 ILE A CA 1
ATOM 722 C C . ILE A 1 90 ? -11.892 -12.820 3.771 1.00 65.31 90 ILE A C 1
ATOM 724 O O . ILE A 1 90 ? -12.577 -13.050 2.773 1.00 65.31 90 ILE A O 1
ATOM 728 N N . GLU A 1 91 ? -11.535 -13.778 4.631 1.00 53.03 91 GLU A N 1
ATOM 729 C CA . GLU A 1 91 ? -12.106 -15.128 4.575 1.00 53.03 91 GLU A CA 1
ATOM 730 C C . GLU A 1 91 ? -13.640 -15.040 4.723 1.00 53.03 91 GLU A C 1
ATOM 732 O O . GLU A 1 91 ? -14.160 -14.515 5.712 1.00 53.03 91 GLU A O 1
ATOM 737 N N . SER A 1 92 ? -14.363 -15.504 3.697 1.00 44.88 92 SER A N 1
ATOM 738 C CA . SER A 1 92 ? -15.831 -15.446 3.576 1.00 44.88 92 SER A CA 1
ATOM 739 C C . SER A 1 92 ? -16.567 -16.537 4.347 1.00 44.88 92 SER A C 1
ATOM 741 O O . SER A 1 92 ? -16.119 -17.701 4.231 1.00 44.88 92 SER A O 1
#

Sequence (92 aa):
MNIRKLEDFSKEELIELIKQEREACAQLVPISVDERLPEAMGERNPWSDDVIVYTESGDCHVGCFVGGDWIDHHGFDIENPTHWLPIPEIES

Organism: NCBI:txid1401065

InterPro domains:
  IPR007539 Domain of unknown function DUF551 [PF04448] (31-89)

Secondary structure (DSSP, 8-state):
-----GGGS-HHHHHHHHHHHHHHHHTSPPEETTT-PPPBSSTT--BBPPEEEEETTS-EEEEEEETTEEEETTS-B--SEEEEEEPPP---

Foldseek 3Di:
DDDDDPVPDDPVRVVVVVVVVVVVVVVWDWAFVVRDFADAPDPPGQWHDWWWWAAPVRDIATWIDGPNFTAGPVGDGDPHTTTITHDDDDDD

Nearest PDB structures (foldseek):
  1wzo-assembly1_A  TM=6.637E-01  e=2.432E+00  Thermus thermophilus HB8
  7bk8-assembly1_A  TM=3.598E-01  e=2.303E-01  Pseudomonas aeruginosa PAO1
  7kif-assembly1_J  TM=2.901E-01  e=4.031E+00  Mycobacterium tuberculosis
  5vi5-assembly1_J  TM=3.570E-01  e=9.893E+00  Mycolicibacterium smegmatis MC2 155

Radius of gyration: 16.23 Å; Cα contacts (8 Å, |Δi|>4): 123; chains: 1; bounding box: 40×29×43 Å

Mean predicted aligned error: 8.71 Å